Protein AF-A0A0D0CHF2-F1 (afdb_monomer)

Radius of gyration: 35.8 Å; Cα contacts (8 Å, |Δi|>4): 39; chains: 1; bounding box: 92×116×44 Å

Secondary structure (DSSP, 8-state):
------------------TTHHHHHHHHHHHHHHHHHTS--PPPPHHHHHHHHHHHHSPPPPTTS-PPPTTTT-GGG----HHHHHHIIIIIHHHHHHHHHHSTT-------------------

Solvent-accessible surface area (backbone atoms only — not comparable to full-atom values): 8321 Å² total; per-residue (Å²): 137,88,80,85,81,85,76,85,79,78,78,75,75,70,74,82,68,64,88,56,55,68,58,55,52,51,52,50,51,50,52,50,49,51,50,60,71,58,52,68,75,76,70,86,46,72,69,57,50,51,51,48,42,57,48,51,56,68,57,84,56,58,98,89,46,84,60,61,65,71,50,70,90,42,80,88,61,60,85,73,53,70,68,56,52,51,50,31,62,71,54,52,46,56,54,49,50,46,50,62,68,68,51,66,84,73,84,70,77,83,79,82,80,81,79,72,88,76,94,79,86,87,86,133

Structure (mmCIF, N/CA/C/O backbone):
data_AF-A0A0D0CHF2-F1
#
_entry.id   AF-A0A0D0CHF2-F1
#
loop_
_atom_site.group_PDB
_atom_site.id
_atom_site.type_symbol
_atom_site.label_atom_id
_atom_site.label_alt_id
_atom_site.label_comp_id
_atom_site.label_asym_id
_atom_site.label_entity_id
_atom_site.label_seq_id
_atom_site.pdbx_PDB_ins_code
_atom_site.Cartn_x
_atom_site.Cartn_y
_atom_site.Cartn_z
_atom_site.occupancy
_atom_site.B_iso_or_equiv
_atom_site.auth_seq_id
_atom_site.auth_comp_id
_atom_site.auth_asym_id
_atom_site.auth_atom_id
_atom_site.pdbx_PDB_model_num
ATOM 1 N N . MET A 1 1 ? -76.211 64.832 13.346 1.00 48.25 1 MET A N 1
ATOM 2 C CA . MET A 1 1 ? -76.306 63.437 12.868 1.00 48.25 1 MET A CA 1
ATOM 3 C C . MET A 1 1 ? -75.032 63.120 12.096 1.00 48.25 1 MET A C 1
ATOM 5 O O . MET A 1 1 ? -74.649 63.979 11.308 1.00 48.25 1 MET A O 1
ATOM 9 N N . PRO A 1 2 ? -74.345 61.995 12.365 1.00 55.38 2 PRO A N 1
ATOM 10 C CA . PRO A 1 2 ? -73.121 61.606 11.672 1.00 55.38 2 PRO A CA 1
ATOM 11 C C . PRO A 1 2 ? -73.439 60.751 10.437 1.00 55.38 2 PRO A C 1
ATOM 13 O O .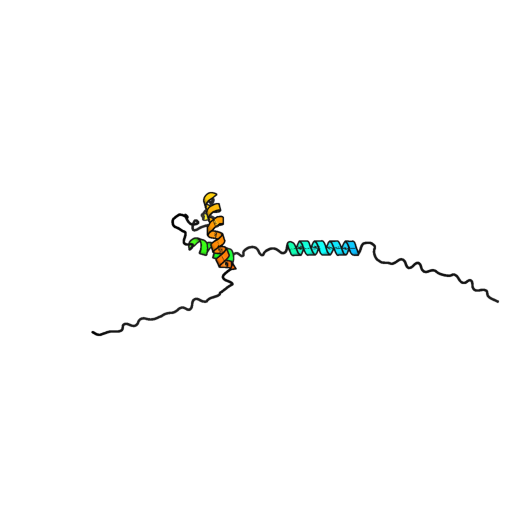 PRO A 1 2 ? -74.444 60.045 10.418 1.00 55.38 2 PRO A O 1
ATOM 16 N N . VAL A 1 3 ? -72.555 60.780 9.443 1.00 59.84 3 VAL A N 1
ATOM 17 C CA . VAL A 1 3 ? -72.431 59.706 8.448 1.00 59.84 3 VAL A CA 1
ATOM 18 C C . VAL A 1 3 ? -70.983 59.223 8.540 1.00 59.84 3 VAL A C 1
ATOM 20 O O . VAL A 1 3 ? -70.087 60.000 8.205 1.00 59.84 3 VAL A O 1
ATOM 23 N N . PRO A 1 4 ? -70.718 58.025 9.087 1.00 62.44 4 PRO A N 1
ATOM 24 C CA . PRO A 1 4 ? -69.388 57.443 9.062 1.00 62.44 4 PRO A CA 1
ATOM 25 C C . PRO A 1 4 ? -69.140 56.864 7.666 1.00 62.44 4 PRO A C 1
ATOM 27 O O . PRO A 1 4 ? -69.957 56.121 7.131 1.00 62.44 4 PRO A O 1
ATOM 30 N N . MET A 1 5 ? -68.037 57.287 7.060 1.00 64.94 5 MET A N 1
ATOM 31 C CA . MET A 1 5 ? -67.551 56.793 5.779 1.00 64.94 5 MET A CA 1
ATOM 32 C C . MET A 1 5 ? -66.844 55.466 6.053 1.00 64.94 5 MET A C 1
ATOM 34 O O . MET A 1 5 ? -65.809 55.459 6.716 1.00 64.94 5 MET A O 1
ATOM 38 N N . GLU A 1 6 ? -67.443 54.360 5.623 1.00 66.38 6 GLU A N 1
ATOM 39 C CA . GLU A 1 6 ? -66.800 53.047 5.650 1.00 66.38 6 GLU A CA 1
ATOM 40 C C . GLU A 1 6 ? -65.699 53.062 4.585 1.00 66.38 6 GLU A C 1
ATOM 42 O O . GLU A 1 6 ? -65.969 53.178 3.390 1.00 66.38 6 GLU A O 1
ATOM 47 N N . VAL A 1 7 ? -64.448 53.079 5.044 1.00 67.12 7 VAL A N 1
ATOM 48 C CA . VAL A 1 7 ? -63.282 52.800 4.210 1.00 67.12 7 VAL A CA 1
ATOM 49 C C . VAL A 1 7 ? -63.014 51.308 4.341 1.00 67.12 7 VAL A C 1
ATOM 51 O O . VAL A 1 7 ? -62.644 50.829 5.409 1.00 67.12 7 VAL A O 1
ATOM 54 N N . ASP A 1 8 ? -63.295 50.566 3.275 1.00 56.06 8 ASP A N 1
ATOM 55 C CA . ASP A 1 8 ? -62.925 49.160 3.172 1.00 56.06 8 ASP A CA 1
ATOM 56 C C . ASP A 1 8 ? -61.407 49.081 2.959 1.00 56.06 8 ASP A C 1
ATOM 58 O O . ASP A 1 8 ? -60.902 49.238 1.845 1.00 56.06 8 ASP A O 1
ATOM 62 N N . ASP A 1 9 ? -60.670 48.887 4.052 1.00 61.12 9 ASP A N 1
ATOM 63 C CA . ASP A 1 9 ? -59.249 48.554 4.027 1.00 61.12 9 ASP A CA 1
ATOM 64 C C . ASP A 1 9 ? -59.102 47.077 3.608 1.00 61.12 9 ASP A C 1
ATOM 66 O O . ASP A 1 9 ? -59.028 46.176 4.446 1.00 61.12 9 ASP A O 1
ATOM 70 N N . GLU A 1 10 ? -59.090 46.803 2.298 1.00 62.16 10 GLU A N 1
ATOM 71 C CA . GLU A 1 10 ? -58.557 45.533 1.792 1.00 62.16 10 GLU A CA 1
ATOM 72 C C . GLU A 1 10 ? -57.055 45.482 2.110 1.00 62.16 10 GLU A C 1
ATOM 74 O O . GLU A 1 10 ? -56.216 46.048 1.404 1.00 62.16 10 GLU A O 1
ATOM 79 N N . ASP A 1 11 ? -56.727 44.809 3.213 1.00 55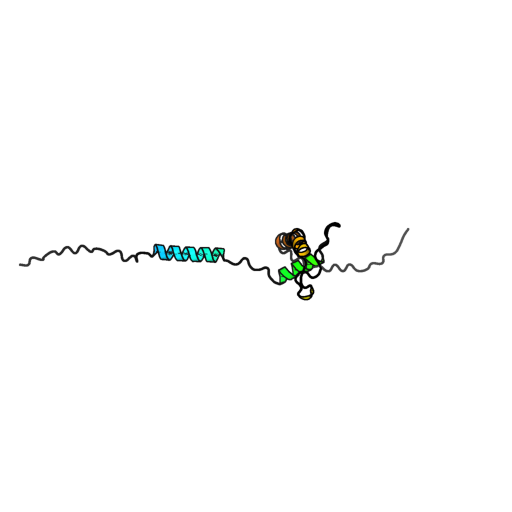.94 11 ASP A N 1
ATOM 80 C CA . ASP A 1 11 ? -55.373 44.408 3.578 1.00 55.94 11 ASP A CA 1
ATOM 81 C C . ASP A 1 11 ? -54.831 43.472 2.491 1.00 55.94 11 ASP A C 1
ATOM 83 O O . ASP A 1 11 ? -55.085 42.265 2.475 1.00 55.94 11 ASP A O 1
ATOM 87 N N . VAL A 1 12 ? -54.100 44.043 1.531 1.00 57.81 12 VAL A N 1
ATOM 88 C CA . VAL A 1 12 ? -53.200 43.268 0.682 1.00 57.81 12 VAL A CA 1
ATOM 89 C C . VAL A 1 12 ? -52.091 42.779 1.600 1.00 57.81 12 VAL A C 1
ATOM 91 O O . VAL A 1 12 ? -51.057 43.432 1.743 1.00 57.81 12 VAL A O 1
ATOM 94 N N . THR A 1 13 ? -52.317 41.621 2.224 1.00 56.19 13 THR A N 1
ATOM 95 C CA . THR A 1 13 ? -51.284 40.888 2.944 1.00 56.19 13 THR A CA 1
ATOM 96 C C . THR A 1 13 ? -50.167 40.609 1.948 1.00 56.19 13 THR A C 1
ATOM 98 O O . THR A 1 13 ? -50.262 39.690 1.128 1.00 56.19 13 THR A O 1
ATOM 101 N N . MET A 1 14 ? -49.124 41.436 1.958 1.00 59.72 14 MET A N 1
ATOM 102 C CA . MET A 1 14 ? -47.876 41.071 1.316 1.00 59.72 14 MET A CA 1
ATOM 103 C C . MET A 1 14 ? -47.364 39.882 2.116 1.00 59.72 14 MET A C 1
ATOM 105 O O . MET A 1 14 ? -47.019 40.021 3.286 1.00 59.72 14 MET A O 1
ATOM 109 N N . ASP A 1 15 ? -47.449 38.701 1.508 1.00 61.97 15 ASP A N 1
ATOM 110 C CA . ASP A 1 15 ? -46.843 37.480 2.015 1.00 61.97 15 ASP A CA 1
ATOM 111 C C . ASP A 1 15 ? -45.357 37.782 2.238 1.00 61.97 15 ASP A C 1
ATOM 113 O O . ASP A 1 15 ? -44.569 37.845 1.296 1.00 61.97 15 ASP A O 1
ATOM 117 N N . ASP A 1 16 ? -45.004 38.052 3.496 1.00 61.53 16 ASP A N 1
ATOM 118 C CA . ASP A 1 16 ? -43.676 38.462 3.974 1.00 61.53 16 ASP A CA 1
ATOM 119 C C . ASP A 1 16 ? -42.651 37.309 3.859 1.00 61.53 16 ASP A C 1
ATOM 121 O O . ASP A 1 16 ? -41.548 37.342 4.414 1.00 61.53 16 ASP A O 1
ATOM 125 N N . GLY A 1 17 ? -43.020 36.250 3.133 1.00 63.38 17 GLY A N 1
ATOM 126 C CA . GLY A 1 17 ? -42.146 35.182 2.704 1.00 63.38 17 GLY A CA 1
ATOM 127 C C . GLY A 1 17 ? -41.012 35.749 1.863 1.00 63.38 17 GLY A C 1
ATOM 128 O O . GLY A 1 17 ? -41.192 36.145 0.712 1.00 63.38 17 GLY A O 1
ATOM 129 N N . ILE A 1 18 ? -39.810 35.765 2.441 1.00 63.91 18 ILE A N 1
ATOM 130 C CA . ILE A 1 18 ? -38.580 36.116 1.732 1.00 63.91 18 ILE A CA 1
ATOM 131 C C . ILE A 1 18 ? -38.490 35.268 0.455 1.00 63.91 18 ILE A C 1
ATOM 133 O O . ILE A 1 18 ? -38.273 34.053 0.495 1.00 63.91 18 ILE A O 1
ATOM 137 N N . ILE A 1 19 ? -38.654 35.927 -0.695 1.00 65.00 19 ILE A N 1
ATOM 138 C CA . ILE A 1 19 ? -38.522 35.315 -2.017 1.00 65.00 19 ILE A CA 1
ATOM 139 C C . ILE A 1 19 ? -37.131 34.679 -2.109 1.00 65.00 19 ILE A C 1
ATOM 141 O O . ILE A 1 19 ? -36.112 35.367 -2.047 1.00 65.00 19 ILE A O 1
ATOM 145 N N . GLY A 1 20 ? -37.092 33.355 -2.263 1.00 59.56 20 GLY A N 1
ATOM 146 C CA . GLY A 1 20 ? -35.851 32.596 -2.429 1.00 59.56 20 GLY A CA 1
ATOM 147 C C . GLY A 1 20 ? -35.364 31.833 -1.196 1.00 59.56 20 GLY A C 1
ATOM 148 O O . GLY A 1 20 ? -34.268 31.277 -1.253 1.00 59.56 20 GLY A O 1
ATOM 149 N N . GLN A 1 21 ? -36.151 31.736 -0.119 1.00 69.38 21 GLN A N 1
ATOM 150 C CA . GLN A 1 21 ? -35.825 30.857 1.016 1.00 69.38 21 GLN A CA 1
ATOM 151 C C . GLN A 1 21 ? -35.582 29.400 0.567 1.00 69.38 21 GLN A C 1
ATOM 153 O O . GLN A 1 21 ? -34.609 28.780 0.991 1.00 69.38 21 GLN A O 1
ATOM 158 N N . ASP A 1 22 ? -36.401 28.911 -0.370 1.00 69.94 22 ASP A N 1
ATOM 159 C CA . ASP A 1 22 ? -36.291 27.581 -0.989 1.00 69.94 22 ASP A CA 1
ATOM 160 C C . ASP A 1 22 ? -34.944 27.381 -1.713 1.00 69.94 22 ASP A C 1
ATOM 162 O O . ASP A 1 22 ? -34.279 26.358 -1.562 1.00 69.94 22 ASP A O 1
ATOM 166 N N . ILE A 1 23 ? -34.455 28.424 -2.395 1.00 75.12 23 ILE A N 1
ATOM 167 C CA . ILE A 1 23 ? -33.167 28.412 -3.109 1.00 75.12 23 ILE A CA 1
ATOM 168 C C . ILE A 1 23 ? -32.003 28.358 -2.113 1.00 75.12 23 ILE A C 1
ATOM 170 O O . ILE A 1 23 ? -31.015 27.648 -2.318 1.00 75.12 23 ILE A O 1
ATOM 174 N N . VAL A 1 24 ? -32.101 29.121 -1.019 1.00 76.94 24 VAL A N 1
ATOM 175 C CA . VAL A 1 24 ? -31.086 29.117 0.041 1.00 76.94 24 VAL A CA 1
ATOM 176 C C . VAL A 1 24 ? -31.028 27.742 0.708 1.00 76.94 24 VAL A C 1
ATOM 178 O O . VAL A 1 24 ? -29.935 27.220 0.937 1.00 76.94 24 VAL A O 1
ATOM 181 N N . GLU A 1 25 ? -32.180 27.133 0.979 1.00 78.25 25 GLU A N 1
ATOM 182 C CA . GLU A 1 25 ? -32.282 25.816 1.603 1.00 78.25 25 GLU A CA 1
ATOM 183 C C . GLU A 1 25 ? -31.750 24.696 0.690 1.00 78.25 25 GLU A C 1
ATOM 185 O O . GLU A 1 25 ? -30.948 23.863 1.133 1.00 78.25 25 GLU A O 1
ATOM 190 N N . GLU A 1 26 ? -32.070 24.733 -0.607 1.00 77.12 26 GLU A N 1
ATOM 191 C CA . GLU A 1 26 ? -31.520 23.820 -1.617 1.00 77.12 26 GLU A CA 1
ATOM 192 C C . GLU A 1 26 ? -29.985 23.916 -1.688 1.00 77.12 26 GLU A C 1
ATOM 194 O O . GLU A 1 26 ? -29.282 22.896 -1.678 1.00 77.12 26 GLU A O 1
ATOM 199 N N . TYR A 1 27 ? -29.432 25.134 -1.669 1.00 75.94 27 TYR A N 1
ATOM 200 C CA . TYR A 1 27 ? -27.984 25.344 -1.744 1.00 75.94 27 TYR A CA 1
ATOM 201 C C . TYR A 1 27 ? -27.251 24.814 -0.507 1.00 75.94 27 TYR A C 1
ATOM 203 O O . TYR A 1 27 ? -26.157 24.242 -0.614 1.00 75.94 27 TYR A O 1
ATOM 211 N N . GLN A 1 28 ? -27.844 24.976 0.679 1.00 77.62 28 GLN A N 1
ATOM 212 C CA . GLN A 1 28 ? -27.281 24.430 1.913 1.00 77.62 28 GLN A CA 1
ATOM 213 C C . GLN A 1 28 ? -27.342 22.904 1.922 1.00 77.62 28 GLN A C 1
ATOM 215 O O . GLN A 1 28 ? -26.354 22.251 2.269 1.00 77.62 28 GLN A O 1
ATOM 220 N N . ASN A 1 29 ? -28.444 22.314 1.459 1.00 77.31 29 ASN A N 1
ATOM 221 C CA . ASN A 1 29 ? -28.560 20.866 1.324 1.00 77.31 29 ASN A CA 1
ATOM 222 C C . ASN A 1 29 ? -27.557 20.288 0.317 1.00 77.31 29 ASN A C 1
ATOM 224 O O . ASN A 1 29 ? -26.933 19.261 0.607 1.00 77.31 29 ASN A O 1
ATOM 228 N N . LEU A 1 30 ? -27.313 20.964 -0.809 1.00 71.19 30 LEU A N 1
ATOM 229 C CA . LEU A 1 30 ? -26.302 20.555 -1.784 1.00 71.19 30 LEU A CA 1
ATOM 230 C C . LEU A 1 30 ? -24.887 20.622 -1.195 1.00 71.19 30 LEU A C 1
ATOM 232 O O . LEU A 1 30 ? -24.135 19.650 -1.294 1.00 71.19 30 LEU A O 1
ATOM 236 N N . LYS A 1 31 ? -24.534 21.720 -0.510 1.00 73.50 31 LYS A N 1
ATOM 237 C CA . LYS A 1 31 ? -23.254 21.837 0.212 1.00 73.50 31 LYS A CA 1
ATOM 238 C C . LYS A 1 31 ? -23.088 20.732 1.249 1.00 73.50 31 LYS A C 1
ATOM 240 O O . LYS A 1 31 ? -22.031 20.107 1.313 1.00 73.50 31 LYS A O 1
ATOM 245 N N . ASN A 1 32 ? -24.133 20.444 2.020 1.00 70.69 32 ASN A N 1
ATOM 246 C CA . ASN A 1 32 ? -24.125 19.396 3.034 1.00 70.69 32 ASN A CA 1
ATOM 247 C C . ASN A 1 32 ? -23.980 17.999 2.416 1.00 70.69 32 ASN A C 1
ATOM 249 O O . ASN A 1 32 ? -23.255 17.171 2.960 1.00 70.69 32 ASN A O 1
ATOM 253 N N . ASN A 1 33 ? -24.607 17.724 1.268 1.00 62.06 33 ASN A N 1
ATOM 254 C CA . ASN A 1 33 ? -24.467 16.448 0.562 1.00 62.06 33 ASN A CA 1
ATOM 255 C C . ASN A 1 33 ? -23.075 16.283 -0.061 1.00 62.06 33 ASN A C 1
ATOM 257 O O . ASN A 1 33 ? -22.477 15.215 0.048 1.00 62.06 33 ASN A O 1
ATOM 261 N N . VAL A 1 34 ? -22.523 17.352 -0.644 1.00 63.25 34 VAL A N 1
ATOM 262 C CA . VAL A 1 34 ? -21.147 17.381 -1.156 1.00 63.25 34 VAL A CA 1
ATOM 263 C C . VAL A 1 34 ? -20.152 17.183 -0.016 1.00 63.25 34 VAL A C 1
ATOM 265 O O . VAL A 1 34 ? -19.229 16.392 -0.161 1.00 63.25 34 VAL A O 1
ATOM 268 N N . ASN A 1 35 ? -20.356 17.818 1.139 1.00 57.88 35 ASN A N 1
ATOM 269 C CA . ASN A 1 35 ? -19.511 17.623 2.318 1.00 57.88 35 ASN A CA 1
ATOM 270 C C . ASN A 1 35 ? -19.667 16.220 2.927 1.00 57.88 35 ASN A C 1
ATOM 272 O O . ASN A 1 35 ? -18.675 15.638 3.350 1.00 57.88 35 ASN A O 1
ATOM 276 N N . LYS A 1 36 ? -20.871 15.628 2.901 1.00 57.53 36 LYS A N 1
ATOM 277 C CA . LYS A 1 36 ? -21.104 14.220 3.276 1.00 57.53 36 LYS A CA 1
ATOM 278 C C . LYS A 1 36 ? -20.441 13.240 2.302 1.00 57.53 36 LYS A C 1
ATOM 280 O O . LYS A 1 36 ? -19.898 12.239 2.748 1.00 57.53 36 LYS A O 1
ATOM 285 N N . LYS A 1 37 ? -20.434 13.527 0.994 1.00 56.59 37 LYS A N 1
ATOM 286 C CA . LYS A 1 37 ? -19.697 12.748 -0.022 1.00 56.59 37 LYS A CA 1
ATOM 287 C C . LYS A 1 37 ? -18.183 12.943 0.066 1.00 56.59 37 LYS A C 1
ATOM 289 O O . LYS A 1 37 ? -17.439 12.025 -0.245 1.00 56.59 37 LYS A O 1
ATOM 294 N N . LYS A 1 38 ? -17.737 14.118 0.513 1.00 54.91 38 LYS A N 1
ATOM 295 C CA . LYS A 1 38 ? -16.344 14.421 0.867 1.00 54.91 38 LYS A CA 1
ATOM 296 C C . LYS A 1 38 ? -15.981 13.974 2.281 1.00 54.91 38 LYS A C 1
ATOM 298 O O . LYS A 1 38 ? -14.871 14.286 2.708 1.00 54.91 38 LYS A O 1
ATOM 303 N N . LYS A 1 39 ? -16.875 13.292 3.018 1.00 50.16 39 LYS A N 1
ATOM 304 C CA . LYS A 1 39 ? -16.514 12.684 4.300 1.00 50.16 39 LYS A CA 1
ATOM 305 C C . LYS A 1 39 ? -15.353 11.756 3.985 1.00 50.16 39 LYS A C 1
ATOM 307 O O . LYS A 1 39 ? -15.526 10.784 3.253 1.00 50.16 39 LYS A O 1
ATOM 312 N N . ALA A 1 40 ? -14.172 12.188 4.414 1.00 55.97 40 ALA A N 1
ATOM 313 C CA . ALA A 1 40 ? -12.918 11.575 4.052 1.00 55.97 40 ALA A CA 1
ATOM 314 C C . ALA A 1 40 ? -13.044 10.088 4.355 1.00 55.97 40 ALA A C 1
ATOM 316 O O . ALA A 1 40 ? -13.405 9.716 5.472 1.00 55.97 40 ALA A O 1
ATOM 317 N N . VAL A 1 41 ? -12.802 9.251 3.347 1.00 60.75 41 VAL A N 1
ATOM 318 C CA . VAL A 1 41 ? -12.355 7.892 3.631 1.00 60.75 41 VAL A CA 1
ATOM 319 C C . VAL A 1 41 ? -11.170 8.098 4.560 1.00 60.75 41 VAL A C 1
ATOM 321 O O . VAL A 1 41 ? -10.238 8.810 4.173 1.00 60.75 41 VAL A O 1
ATOM 324 N N . GLU A 1 42 ? -11.284 7.637 5.806 1.00 69.81 42 GLU A N 1
ATOM 325 C CA . GLU A 1 42 ? -10.213 7.820 6.776 1.00 69.81 42 GLU A CA 1
ATOM 326 C C . GLU A 1 42 ? -8.929 7.310 6.116 1.00 69.81 42 GLU A C 1
ATOM 328 O O . GLU A 1 42 ? -8.923 6.198 5.573 1.00 69.81 42 GLU A O 1
ATOM 333 N N . PRO A 1 43 ? -7.896 8.165 6.004 1.00 74.12 43 PRO A N 1
ATOM 334 C CA . PRO A 1 43 ? -6.650 7.741 5.402 1.00 74.12 43 PRO A CA 1
ATOM 335 C C . PRO A 1 43 ? -6.141 6.539 6.189 1.00 74.12 43 PRO A C 1
ATOM 337 O O . PRO A 1 43 ? -6.286 6.500 7.409 1.00 74.12 43 PRO A O 1
ATOM 340 N N . LEU A 1 44 ? -5.560 5.576 5.473 1.00 77.44 44 LEU A N 1
ATOM 341 C CA . LEU A 1 44 ? -4.932 4.415 6.087 1.00 77.44 44 LEU A CA 1
ATOM 342 C C . LEU A 1 44 ? -3.995 4.900 7.201 1.00 77.44 44 LEU A C 1
ATOM 344 O O . LEU A 1 44 ? -3.081 5.689 6.952 1.00 77.44 44 LEU A O 1
ATOM 348 N N . THR A 1 45 ? -4.274 4.475 8.425 1.00 86.31 45 THR A N 1
ATOM 349 C CA . THR A 1 45 ? -3.609 4.963 9.630 1.00 86.31 45 THR A CA 1
ATOM 350 C C . THR A 1 45 ? -2.183 4.409 9.677 1.00 86.31 45 THR A C 1
ATOM 352 O O . THR A 1 45 ? -1.937 3.284 9.239 1.00 86.31 45 THR A O 1
ATOM 355 N N . ASP A 1 46 ? -1.236 5.133 10.275 1.00 85.88 46 ASP A N 1
ATOM 356 C CA . ASP A 1 46 ? 0.144 4.660 10.487 1.00 85.88 46 ASP A CA 1
ATOM 357 C C . ASP A 1 46 ? 0.268 3.211 11.026 1.00 85.88 46 ASP A C 1
ATOM 359 O O . ASP A 1 46 ? 1.081 2.447 10.498 1.00 85.88 46 ASP A O 1
ATOM 363 N N . PRO A 1 47 ? -0.524 2.749 12.022 1.00 86.31 47 PRO A N 1
ATOM 364 C CA . PRO A 1 47 ? -0.495 1.350 12.452 1.00 86.31 47 PRO A CA 1
ATOM 365 C C . PRO A 1 47 ? -0.919 0.369 11.356 1.00 86.31 47 PRO A C 1
ATOM 367 O O . PRO A 1 47 ? -0.339 -0.708 11.248 1.00 86.31 47 PRO A O 1
ATOM 370 N N . GLU A 1 48 ? -1.898 0.722 10.524 1.00 87.62 48 GLU A N 1
ATOM 371 C CA . GLU A 1 48 ? -2.330 -0.121 9.409 1.00 87.62 48 GLU A CA 1
ATOM 372 C C . GLU A 1 48 ? -1.231 -0.211 8.347 1.00 87.62 48 GLU A C 1
ATOM 374 O O . GLU A 1 48 ? -0.967 -1.295 7.830 1.00 87.62 48 GLU A O 1
ATOM 379 N N . ILE A 1 49 ? -0.523 0.892 8.087 1.00 88.06 49 ILE A N 1
ATOM 380 C CA . ILE A 1 49 ? 0.651 0.916 7.205 1.00 88.06 49 ILE A CA 1
ATOM 381 C C . ILE A 1 49 ? 1.745 -0.019 7.739 1.00 88.06 49 ILE A C 1
ATOM 383 O O . ILE A 1 49 ? 2.253 -0.848 6.983 1.00 88.06 49 ILE A O 1
ATOM 387 N N . ASN A 1 50 ? 2.054 0.040 9.038 1.00 87.38 50 ASN A N 1
ATOM 388 C CA . ASN A 1 50 ? 3.035 -0.852 9.666 1.00 87.38 50 ASN A CA 1
ATOM 389 C C . ASN A 1 50 ? 2.625 -2.329 9.558 1.00 87.38 50 ASN A C 1
ATOM 391 O O . ASN A 1 50 ? 3.460 -3.195 9.284 1.00 87.38 50 ASN A O 1
ATOM 395 N N . ILE A 1 51 ? 1.332 -2.633 9.724 1.00 88.69 51 ILE A N 1
ATOM 396 C CA . ILE A 1 51 ? 0.807 -3.990 9.529 1.00 88.69 51 ILE A CA 1
ATOM 397 C C . ILE A 1 51 ? 1.007 -4.428 8.077 1.00 88.69 51 ILE A C 1
ATOM 399 O O . ILE A 1 51 ? 1.477 -5.543 7.838 1.00 88.69 51 ILE A O 1
ATOM 403 N N . ILE A 1 52 ? 0.684 -3.568 7.107 1.00 88.56 52 ILE A N 1
ATOM 404 C CA . ILE A 1 52 ? 0.874 -3.870 5.686 1.00 88.56 52 ILE A CA 1
ATOM 405 C C . ILE A 1 52 ? 2.348 -4.156 5.400 1.00 88.56 52 ILE A C 1
ATOM 407 O O . ILE A 1 52 ? 2.646 -5.190 4.806 1.00 88.56 52 ILE A O 1
ATOM 411 N N . GLN A 1 53 ? 3.264 -3.307 5.869 1.00 87.50 53 GLN A N 1
ATOM 412 C CA . GLN A 1 53 ? 4.706 -3.494 5.691 1.00 87.50 53 GLN A CA 1
ATOM 413 C C . GLN A 1 53 ? 5.195 -4.810 6.308 1.00 87.50 53 GLN A C 1
ATOM 415 O O . GLN A 1 53 ? 5.844 -5.602 5.626 1.00 87.50 53 GLN A O 1
ATOM 420 N N . GLY A 1 54 ? 4.807 -5.125 7.547 1.00 86.62 54 GLY A N 1
ATOM 421 C CA . GLY A 1 54 ? 5.173 -6.397 8.180 1.00 86.62 54 GLY A CA 1
ATOM 422 C C . GLY A 1 54 ? 4.620 -7.627 7.442 1.00 86.62 54 GLY A C 1
ATOM 423 O O . GLY A 1 54 ? 5.280 -8.667 7.339 1.00 86.62 54 GLY A O 1
ATOM 424 N N . LYS A 1 55 ? 3.416 -7.531 6.864 1.00 87.06 55 LYS A N 1
ATOM 425 C CA . LYS A 1 55 ? 2.850 -8.612 6.036 1.00 87.06 55 LYS A CA 1
ATOM 426 C C . LYS A 1 55 ? 3.561 -8.760 4.698 1.00 87.06 55 LYS A C 1
ATOM 428 O O . LYS A 1 55 ? 3.713 -9.880 4.224 1.00 87.06 55 LYS A O 1
ATOM 433 N N . LEU A 1 56 ? 4.033 -7.665 4.127 1.00 86.31 56 LEU A N 1
ATOM 434 C CA . LEU A 1 56 ? 4.776 -7.627 2.872 1.00 86.31 56 LEU A CA 1
ATOM 435 C C . LEU A 1 56 ? 6.152 -8.291 3.005 1.00 86.31 56 LEU A C 1
ATOM 437 O O . LEU A 1 56 ? 6.587 -8.980 2.093 1.00 86.31 56 LEU A O 1
ATOM 441 N N . GLN A 1 57 ? 6.788 -8.174 4.173 1.00 83.44 57 GLN A N 1
ATOM 442 C CA . GLN A 1 57 ? 8.045 -8.865 4.487 1.00 83.44 57 GLN A CA 1
ATOM 443 C C . GLN A 1 57 ? 7.882 -10.379 4.666 1.00 83.44 57 GLN A C 1
ATOM 445 O O . GLN A 1 57 ? 8.802 -11.144 4.388 1.00 83.44 57 GLN A O 1
ATOM 450 N N . SER A 1 58 ? 6.715 -10.817 5.141 1.00 83.56 58 SER A N 1
ATOM 451 C CA . SER A 1 58 ? 6.421 -12.224 5.443 1.00 83.56 58 SER A CA 1
ATOM 452 C C . SER A 1 58 ? 5.615 -12.933 4.349 1.00 83.56 58 SER A C 1
ATOM 454 O O . SER A 1 58 ? 5.257 -14.105 4.505 1.00 83.56 58 SER A O 1
ATOM 456 N N . ILE A 1 59 ? 5.307 -12.251 3.240 1.00 84.00 59 ILE A N 1
ATOM 457 C CA . ILE A 1 59 ? 4.477 -12.812 2.176 1.00 84.00 59 ILE A CA 1
ATOM 458 C C . ILE A 1 59 ? 5.232 -13.914 1.427 1.00 84.00 59 ILE A C 1
ATOM 460 O O . ILE A 1 59 ? 6.314 -13.719 0.874 1.00 84.00 59 ILE A O 1
ATOM 464 N N . THR A 1 60 ? 4.651 -15.113 1.408 1.00 82.12 60 THR A N 1
ATOM 465 C CA . THR A 1 60 ? 5.205 -16.231 0.641 1.00 82.12 60 THR A CA 1
ATOM 466 C C . THR A 1 60 ? 4.723 -16.129 -0.796 1.00 82.12 60 THR A C 1
ATOM 468 O O . THR A 1 60 ? 3.525 -16.205 -1.068 1.00 82.12 60 THR A O 1
ATOM 471 N N . CYS A 1 61 ? 5.668 -15.953 -1.712 1.00 79.88 61 CYS A N 1
ATOM 472 C CA . CYS A 1 61 ? 5.383 -15.781 -3.127 1.00 79.88 61 CYS A CA 1
ATOM 473 C C . CYS A 1 61 ? 5.493 -17.114 -3.884 1.00 79.88 61 CYS A C 1
ATOM 475 O O . CYS A 1 61 ? 6.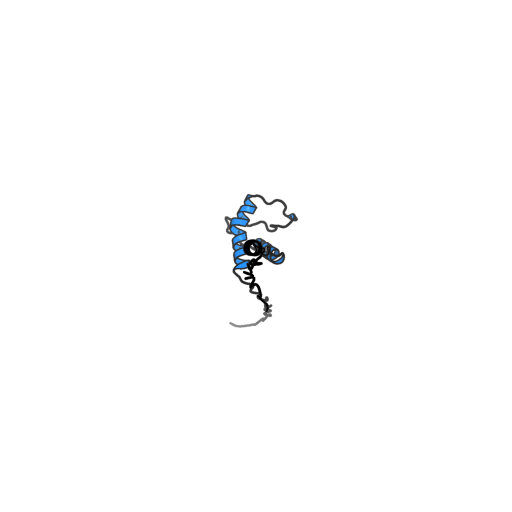349 -17.939 -3.553 1.00 79.88 61 CYS A O 1
ATOM 477 N N . PRO A 1 62 ? 4.668 -17.333 -4.924 1.00 81.44 62 PRO A N 1
ATOM 478 C CA . PRO A 1 62 ? 4.867 -18.431 -5.864 1.00 81.44 62 PRO A CA 1
ATOM 479 C C . PRO A 1 62 ? 6.264 -18.386 -6.497 1.00 81.44 62 PRO A C 1
ATOM 481 O O . PRO A 1 62 ? 6.826 -17.314 -6.687 1.00 81.44 62 PRO A O 1
ATOM 484 N N . THR A 1 63 ? 6.799 -19.532 -6.922 1.00 79.69 63 THR A N 1
ATOM 485 C CA . THR A 1 63 ? 8.160 -19.647 -7.493 1.00 79.69 63 THR A CA 1
ATOM 486 C C . THR A 1 63 ? 8.417 -18.776 -8.729 1.00 79.69 63 THR A C 1
ATOM 488 O O . THR A 1 63 ? 9.563 -18.444 -9.021 1.00 79.69 63 THR A O 1
ATOM 491 N N . TRP A 1 64 ? 7.365 -18.396 -9.456 1.00 82.06 64 TRP A N 1
ATOM 492 C CA . TRP A 1 64 ? 7.420 -17.527 -10.636 1.00 82.06 64 TRP A CA 1
ATOM 493 C C . TRP A 1 64 ? 7.258 -16.034 -10.313 1.00 82.06 64 TRP A C 1
ATOM 495 O O . TRP A 1 64 ? 7.487 -15.193 -11.182 1.00 82.06 64 TRP A O 1
ATOM 505 N N . HIS A 1 65 ? 6.872 -15.690 -9.083 1.00 81.38 65 HIS A N 1
ATOM 506 C CA . HIS A 1 65 ? 6.694 -14.316 -8.626 1.00 81.38 65 HIS A CA 1
ATOM 507 C C . HIS A 1 65 ? 7.867 -13.946 -7.731 1.00 81.38 65 HIS A C 1
ATOM 509 O O . HIS A 1 65 ? 8.037 -14.477 -6.633 1.00 81.38 65 HIS A O 1
ATOM 515 N N . ARG A 1 66 ? 8.704 -13.021 -8.200 1.00 73.38 66 ARG A N 1
ATOM 516 C CA . ARG A 1 66 ? 9.704 -12.424 -7.324 1.00 73.38 66 ARG A CA 1
ATOM 517 C C . ARG A 1 66 ? 8.952 -11.494 -6.385 1.00 73.38 66 ARG A C 1
ATOM 519 O O . ARG A 1 66 ? 8.430 -10.477 -6.835 1.00 73.38 66 ARG A O 1
ATOM 526 N N . GLY A 1 67 ? 8.898 -11.893 -5.120 1.00 69.44 67 GLY A N 1
ATOM 527 C CA . GLY A 1 67 ? 8.186 -11.157 -4.094 1.00 69.44 67 GLY A CA 1
ATOM 528 C C . GLY A 1 67 ? 8.624 -9.700 -3.974 1.00 69.44 67 GLY A C 1
ATOM 529 O O . GLY A 1 67 ? 9.683 -9.305 -4.488 1.00 69.44 67 GLY A O 1
ATOM 530 N N . PRO A 1 68 ? 7.796 -8.898 -3.300 1.00 71.88 68 PRO A N 1
ATOM 531 C CA . PRO A 1 68 ? 8.087 -7.502 -3.075 1.00 71.88 68 PRO A CA 1
ATOM 532 C C . PRO A 1 68 ? 9.403 -7.368 -2.303 1.00 71.88 68 PRO A C 1
ATOM 534 O O . PRO A 1 68 ? 9.736 -8.233 -1.488 1.00 71.88 68 PRO A O 1
ATOM 537 N N . PRO A 1 69 ? 10.187 -6.307 -2.539 1.00 71.81 69 PRO A N 1
ATOM 538 C CA . PRO A 1 69 ? 11.351 -6.074 -1.709 1.00 71.81 69 PRO A CA 1
ATOM 539 C C . PRO A 1 69 ? 10.932 -5.818 -0.258 1.00 71.81 69 PRO A C 1
ATOM 541 O O . PRO A 1 69 ? 9.908 -5.200 0.017 1.00 71.81 69 PRO A O 1
ATOM 544 N N . THR A 1 70 ? 11.757 -6.278 0.673 1.00 70.31 70 THR A N 1
ATOM 545 C CA . THR A 1 70 ? 11.467 -6.292 2.113 1.00 70.31 70 THR A CA 1
ATOM 546 C C . THR A 1 70 ? 11.185 -4.896 2.694 1.00 70.31 70 THR A C 1
ATOM 548 O O . THR A 1 70 ? 10.468 -4.766 3.679 1.00 70.31 70 THR A O 1
ATOM 551 N N . ASN A 1 71 ? 11.675 -3.838 2.043 1.00 72.62 71 ASN A N 1
ATOM 552 C CA . ASN A 1 71 ? 11.657 -2.466 2.558 1.00 72.62 71 ASN A CA 1
ATOM 553 C C . ASN A 1 71 ? 10.738 -1.545 1.729 1.00 72.62 71 ASN A C 1
ATOM 555 O O . ASN A 1 71 ? 11.039 -0.375 1.483 1.00 72.62 71 ASN A O 1
ATOM 559 N N . LEU A 1 72 ? 9.626 -2.076 1.213 1.00 75.19 72 LEU A N 1
ATOM 560 C CA . LEU A 1 72 ? 8.650 -1.279 0.466 1.00 75.19 72 LEU A CA 1
ATOM 561 C C . LEU A 1 72 ? 8.091 -0.128 1.322 1.00 75.19 72 LEU A C 1
ATOM 563 O O . LEU A 1 72 ? 7.458 -0.335 2.356 1.00 75.19 72 LEU A O 1
ATOM 567 N N . GLY A 1 73 ? 8.300 1.102 0.849 1.00 71.88 73 GLY A N 1
ATOM 568 C CA . GLY A 1 73 ? 7.846 2.322 1.521 1.00 71.88 73 GLY A CA 1
ATOM 569 C C . GLY A 1 73 ? 8.831 2.896 2.543 1.00 71.88 73 GLY A C 1
ATOM 570 O O . GLY A 1 73 ? 8.584 3.988 3.045 1.00 71.88 73 GLY A O 1
ATOM 571 N N . GLU A 1 74 ? 9.955 2.228 2.820 1.00 73.31 74 GLU A N 1
ATOM 572 C CA . GLU A 1 74 ? 11.021 2.810 3.638 1.00 73.31 74 GLU A CA 1
ATOM 573 C C . GLU A 1 74 ? 11.844 3.818 2.830 1.00 73.31 74 GLU A C 1
ATOM 575 O O . GLU A 1 74 ? 12.189 3.586 1.667 1.00 73.31 74 GLU A O 1
ATOM 580 N N . ALA A 1 75 ? 12.219 4.927 3.474 1.00 71.06 75 ALA A N 1
ATOM 581 C CA . ALA A 1 75 ? 13.053 5.958 2.860 1.00 71.06 75 ALA A CA 1
ATOM 582 C C . ALA A 1 75 ? 14.422 5.413 2.403 1.00 71.06 75 ALA A C 1
ATOM 584 O O . ALA A 1 75 ? 14.965 5.884 1.403 1.00 71.06 75 ALA A O 1
ATOM 585 N N . GLU A 1 76 ? 14.950 4.393 3.091 1.00 67.25 76 GLU A N 1
ATOM 586 C CA . GLU A 1 76 ? 16.235 3.754 2.777 1.00 67.25 76 GLU A CA 1
ATOM 587 C C . GLU A 1 76 ? 16.220 2.965 1.462 1.00 67.25 76 GLU A C 1
ATOM 589 O O . GLU A 1 76 ? 17.251 2.845 0.800 1.00 67.25 76 GLU A O 1
ATOM 594 N N . HIS A 1 77 ? 15.063 2.442 1.041 1.00 64.31 77 HIS A N 1
ATOM 595 C CA . HIS A 1 77 ? 14.998 1.591 -0.146 1.00 64.31 77 HIS A CA 1
ATOM 596 C C . HIS A 1 77 ? 15.039 2.385 -1.462 1.00 64.31 77 HIS A C 1
ATOM 598 O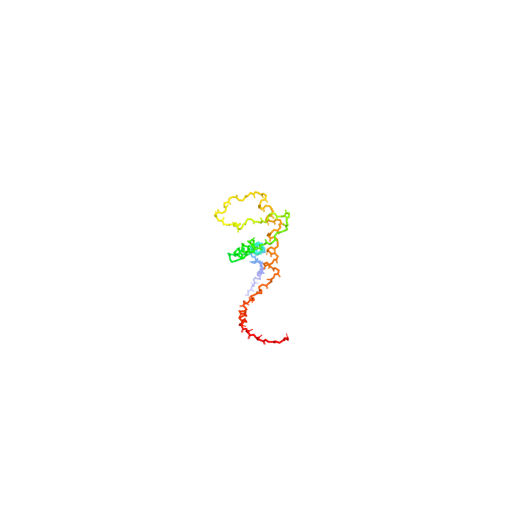 O . HIS A 1 77 ? 15.359 1.847 -2.527 1.00 64.31 77 HIS A O 1
ATOM 604 N N . GLY A 1 78 ? 14.765 3.689 -1.393 1.00 70.31 78 GLY A N 1
ATOM 605 C CA . GLY A 1 78 ? 14.836 4.587 -2.535 1.00 70.31 78 GLY A CA 1
ATOM 606 C C . GLY A 1 78 ? 13.829 4.246 -3.640 1.00 70.31 78 GLY A C 1
ATOM 607 O O . GLY A 1 78 ? 12.691 3.843 -3.401 1.00 70.31 78 GLY A O 1
ATOM 608 N N . LYS A 1 79 ? 14.225 4.478 -4.897 1.00 73.44 79 LYS A N 1
ATOM 609 C CA . LYS A 1 79 ? 13.333 4.369 -6.057 1.00 73.44 79 LYS A CA 1
ATOM 610 C C . LYS A 1 79 ? 13.161 2.915 -6.496 1.00 73.44 79 LYS A C 1
ATOM 612 O O . LYS A 1 79 ? 14.021 2.337 -7.155 1.00 73.44 79 LYS A O 1
ATOM 617 N N . LEU A 1 80 ? 11.989 2.368 -6.217 1.00 76.88 80 LEU A N 1
ATOM 618 C CA . LEU A 1 80 ? 11.516 1.100 -6.766 1.00 76.88 80 LEU A CA 1
ATOM 619 C C . LEU A 1 80 ? 11.355 1.164 -8.291 1.00 76.88 80 LEU A C 1
ATOM 621 O O . LEU A 1 80 ? 10.883 2.164 -8.846 1.00 76.88 80 LEU A O 1
ATOM 625 N N . LYS A 1 81 ? 11.713 0.076 -8.982 1.00 84.06 81 LYS A N 1
ATOM 626 C CA . LYS A 1 81 ? 11.459 -0.044 -10.425 1.00 84.06 81 LYS A CA 1
ATOM 627 C C . LYS A 1 81 ? 9.954 -0.126 -10.684 1.00 84.06 81 LYS A C 1
ATOM 629 O O . LYS A 1 81 ? 9.222 -0.721 -9.898 1.00 84.06 81 LYS A O 1
ATOM 634 N N . ALA A 1 82 ? 9.499 0.413 -11.816 1.00 85.81 82 AL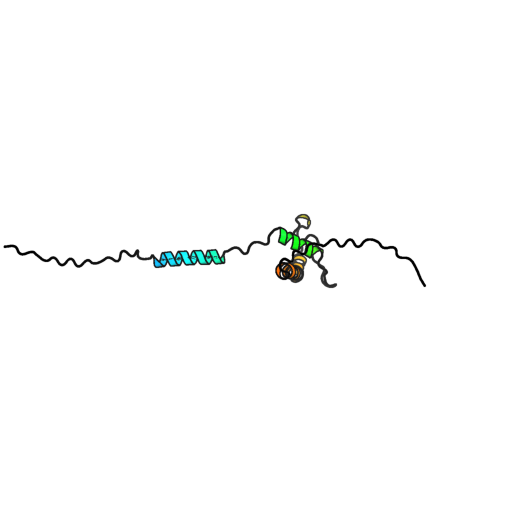A A N 1
ATOM 635 C CA . ALA A 1 82 ? 8.084 0.388 -12.203 1.00 85.81 82 ALA A CA 1
ATOM 636 C C . ALA A 1 82 ? 7.504 -1.038 -12.207 1.00 85.81 82 ALA A C 1
ATOM 638 O O . ALA A 1 82 ? 6.417 -1.262 -11.691 1.00 85.81 82 ALA A O 1
ATOM 639 N N . GLU A 1 83 ? 8.280 -2.012 -12.684 1.00 83.25 83 GLU A N 1
ATOM 640 C CA . GLU A 1 83 ? 7.894 -3.426 -12.653 1.00 83.25 83 GLU A CA 1
ATOM 641 C C . GLU A 1 83 ? 7.709 -3.963 -11.228 1.00 83.25 83 GLU A C 1
ATOM 643 O O . GLU A 1 83 ? 6.788 -4.732 -10.975 1.00 83.25 83 GLU A O 1
ATOM 648 N N . GLN A 1 84 ? 8.532 -3.527 -10.267 1.00 82.56 84 GLN A N 1
ATOM 649 C CA . GLN A 1 84 ? 8.389 -3.934 -8.864 1.00 82.56 84 GLN A CA 1
ATOM 650 C C . GLN A 1 84 ? 7.128 -3.328 -8.240 1.00 82.56 84 GLN A C 1
ATOM 652 O O . GLN A 1 84 ? 6.390 -4.033 -7.554 1.00 82.56 84 GLN A O 1
ATOM 657 N N . TRP A 1 85 ? 6.843 -2.054 -8.525 1.00 84.69 85 TRP A N 1
ATOM 658 C CA . TRP A 1 85 ? 5.594 -1.407 -8.114 1.00 84.69 85 TRP A CA 1
ATOM 659 C C . TRP A 1 85 ? 4.370 -2.111 -8.690 1.00 84.69 85 TRP A C 1
ATOM 661 O O . TRP A 1 85 ? 3.439 -2.437 -7.959 1.00 84.69 85 TRP A O 1
ATOM 671 N N . HIS A 1 86 ? 4.383 -2.368 -9.997 1.00 87.25 86 HIS A N 1
ATOM 672 C CA . HIS A 1 86 ? 3.270 -3.003 -10.687 1.00 87.25 86 HIS A CA 1
ATOM 673 C C . HIS A 1 86 ? 3.007 -4.412 -10.144 1.00 87.25 86 HIS A C 1
ATOM 675 O O . HIS A 1 86 ? 1.863 -4.751 -9.851 1.00 87.25 86 HIS A O 1
ATOM 681 N N . SER A 1 87 ? 4.066 -5.198 -9.929 1.00 85.69 87 SER A N 1
ATOM 682 C CA . SER A 1 87 ? 3.974 -6.530 -9.324 1.00 85.69 87 SER A CA 1
ATOM 683 C C . SER A 1 87 ? 3.353 -6.480 -7.920 1.00 85.69 87 SER A C 1
ATOM 685 O O . SER A 1 87 ? 2.409 -7.219 -7.631 1.00 85.69 87 SER A O 1
ATOM 687 N N . SER A 1 88 ? 3.808 -5.529 -7.096 1.00 85.62 88 SER A N 1
ATOM 688 C CA . SER A 1 88 ? 3.344 -5.351 -5.713 1.00 85.62 88 SER A CA 1
ATOM 689 C C . SER A 1 88 ? 1.870 -4.951 -5.635 1.00 85.62 88 SER A C 1
ATOM 691 O O . SER A 1 88 ? 1.118 -5.488 -4.826 1.00 85.62 88 SER A O 1
ATOM 693 N N . ILE A 1 89 ? 1.425 -4.042 -6.507 1.00 87.00 89 ILE A N 1
ATOM 694 C CA . ILE A 1 89 ? 0.021 -3.603 -6.569 1.00 87.00 89 ILE A CA 1
ATOM 695 C C . ILE A 1 89 ? -0.887 -4.710 -7.113 1.00 87.00 89 ILE A C 1
ATOM 697 O O . ILE A 1 89 ? -2.039 -4.821 -6.700 1.00 87.00 89 ILE A O 1
ATOM 701 N N . LYS A 1 90 ? -0.385 -5.534 -8.036 1.00 88.69 90 LYS A N 1
ATOM 702 C CA . LYS A 1 90 ? -1.187 -6.560 -8.703 1.00 88.69 90 LYS A CA 1
ATOM 703 C C . LYS A 1 90 ? -1.428 -7.798 -7.841 1.00 88.69 90 LYS A C 1
ATOM 705 O O . LYS A 1 90 ? -2.508 -8.375 -7.928 1.00 88.69 90 LYS A O 1
ATOM 710 N N . PHE A 1 91 ? -0.440 -8.217 -7.052 1.00 86.50 91 PHE A N 1
ATOM 711 C CA . PHE A 1 91 ? -0.497 -9.495 -6.335 1.00 86.50 91 PHE A CA 1
ATOM 712 C C . PHE A 1 91 ? -0.388 -9.339 -4.821 1.00 86.50 91 PHE A C 1
ATOM 714 O O . PHE A 1 91 ? -1.209 -9.893 -4.095 1.00 86.50 91 PHE A O 1
ATOM 721 N N . ASP A 1 92 ? 0.580 -8.561 -4.343 1.00 87.38 92 ASP A N 1
ATOM 722 C CA . ASP A 1 92 ? 0.935 -8.560 -2.923 1.00 87.38 92 ASP A CA 1
ATOM 723 C C . ASP A 1 92 ? -0.034 -7.705 -2.092 1.00 87.38 92 ASP A C 1
ATOM 725 O O . ASP A 1 92 ? -0.597 -8.173 -1.099 1.00 87.38 92 ASP A O 1
ATOM 729 N N . LEU A 1 93 ? -0.310 -6.473 -2.533 1.00 88.69 93 LEU A N 1
ATOM 730 C CA . LEU A 1 93 ? -1.224 -5.561 -1.841 1.00 88.69 93 LEU A CA 1
ATOM 731 C C . LEU A 1 93 ? -2.657 -6.101 -1.732 1.00 88.69 93 LEU A C 1
ATOM 733 O O . LEU A 1 93 ? -3.197 -6.049 -0.629 1.00 88.69 93 LEU A O 1
ATOM 737 N N . PRO A 1 94 ? -3.287 -6.662 -2.783 1.00 90.00 94 PRO A N 1
ATOM 738 C CA . PRO A 1 94 ? -4.638 -7.203 -2.665 1.00 90.00 94 PRO A CA 1
ATOM 739 C C . PRO A 1 94 ? -4.743 -8.316 -1.620 1.00 90.00 94 PRO A C 1
ATOM 741 O O . PRO A 1 94 ? -5.709 -8.352 -0.862 1.00 90.00 94 PRO A O 1
ATOM 744 N N . VAL A 1 95 ? -3.738 -9.194 -1.530 1.00 88.06 95 VAL A N 1
ATOM 745 C CA . VAL A 1 95 ? -3.704 -10.280 -0.539 1.00 88.06 95 VAL A CA 1
ATOM 746 C C . VAL A 1 95 ? -3.593 -9.721 0.877 1.00 88.06 95 VAL A C 1
ATOM 748 O O . VAL A 1 95 ? -4.297 -10.171 1.782 1.00 88.06 95 VAL A O 1
ATOM 751 N N . ILE A 1 96 ? -2.730 -8.726 1.078 1.00 88.75 96 ILE A N 1
ATOM 752 C CA . ILE A 1 96 ? -2.512 -8.109 2.388 1.00 88.75 96 ILE A CA 1
ATOM 753 C C . ILE A 1 96 ? -3.741 -7.307 2.828 1.00 88.75 96 ILE A C 1
ATOM 755 O O . ILE A 1 96 ? -4.190 -7.469 3.960 1.00 88.75 96 ILE A O 1
ATOM 759 N N . LEU A 1 97 ? -4.317 -6.500 1.934 1.00 88.62 97 LEU A N 1
ATOM 760 C CA . LEU A 1 97 ? -5.520 -5.708 2.199 1.00 88.62 97 LEU A CA 1
ATOM 761 C C . LEU A 1 97 ? -6.735 -6.597 2.463 1.00 88.62 97 LEU A C 1
ATOM 763 O O . LEU A 1 97 ? -7.489 -6.339 3.39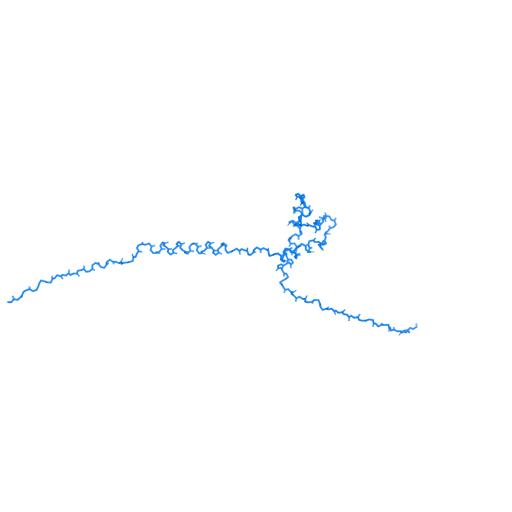8 1.00 88.62 97 LEU A O 1
ATOM 767 N N . TYR A 1 98 ? -6.890 -7.689 1.708 1.00 89.19 98 TYR A N 1
ATOM 768 C CA . TYR A 1 98 ? -7.914 -8.694 1.991 1.00 89.19 98 TYR A CA 1
ATOM 769 C C . TYR A 1 98 ? -7.761 -9.262 3.403 1.00 89.19 98 TYR A C 1
ATOM 771 O O . TYR A 1 98 ? -8.745 -9.447 4.111 1.00 89.19 98 TYR A O 1
ATOM 779 N N . ARG A 1 99 ? -6.527 -9.508 3.849 1.00 86.19 99 ARG A N 1
ATOM 780 C CA . ARG A 1 99 ? -6.265 -10.011 5.199 1.00 86.19 99 ARG A CA 1
ATOM 781 C C . ARG A 1 99 ? -6.527 -8.956 6.274 1.00 86.19 99 ARG A C 1
ATOM 783 O O . ARG A 1 99 ? -7.051 -9.307 7.323 1.00 86.19 99 ARG A O 1
ATOM 790 N N . LEU A 1 100 ? -6.180 -7.698 6.007 1.00 86.50 100 LEU A N 1
ATOM 791 C CA . LEU A 1 100 ? -6.365 -6.573 6.925 1.00 86.50 100 LEU A CA 1
ATOM 792 C C . LEU A 1 100 ? -7.849 -6.253 7.144 1.00 86.50 100 LEU A C 1
ATOM 794 O O . LEU A 1 100 ? -8.277 -6.079 8.278 1.00 86.50 100 LEU A O 1
ATOM 798 N N . TRP A 1 101 ? -8.636 -6.210 6.069 1.00 85.75 101 TRP A N 1
ATOM 799 C CA . TRP A 1 101 ? -10.050 -5.828 6.132 1.00 85.75 101 TRP A CA 1
ATOM 800 C C . TRP A 1 101 ? -11.006 -7.017 6.249 1.00 85.75 101 TRP A C 1
ATOM 802 O O . TRP A 1 101 ? -12.098 -6.875 6.790 1.00 85.75 101 TRP A O 1
ATOM 812 N N . GLY A 1 102 ? -10.621 -8.191 5.746 1.00 79.06 102 GLY A N 1
ATOM 813 C CA . GLY A 1 102 ? -11.450 -9.398 5.772 1.00 79.06 102 GLY A CA 1
ATOM 814 C C . GLY A 1 102 ? -11.353 -10.186 7.079 1.00 79.06 102 GLY A C 1
ATOM 815 O O . GLY A 1 102 ? -12.301 -10.870 7.453 1.00 79.06 102 GLY A O 1
ATOM 816 N N . CYS A 1 103 ? -10.235 -10.079 7.802 1.00 64.56 103 CYS A N 1
ATOM 817 C CA . CYS A 1 103 ? -10.064 -10.679 9.123 1.00 64.56 103 CYS A CA 1
ATOM 818 C C . CYS A 1 103 ? -10.382 -9.618 10.180 1.00 64.56 103 CYS A C 1
ATOM 820 O O . CYS A 1 103 ? -9.472 -9.052 10.779 1.00 64.56 103 CYS A O 1
ATOM 822 N N . GLY A 1 104 ? -11.664 -9.281 10.347 1.00 57.12 104 GLY A N 1
ATOM 823 C CA . GLY A 1 104 ? -12.099 -8.234 11.273 1.00 57.12 104 GLY A CA 1
ATOM 824 C C . GLY A 1 104 ? -11.456 -8.404 12.649 1.00 57.12 104 GLY A C 1
ATOM 825 O O . GLY A 1 104 ? -11.686 -9.424 13.286 1.00 57.12 104 GLY A O 1
ATOM 826 N N . THR A 1 105 ? -10.606 -7.443 13.032 1.00 54.94 105 THR A N 1
ATOM 827 C CA . THR A 1 105 ? -10.045 -7.178 14.372 1.00 54.94 105 THR A CA 1
ATOM 828 C C . THR A 1 105 ? -10.136 -8.338 15.373 1.00 54.94 105 THR A C 1
ATOM 830 O O . THR A 1 105 ? -10.698 -8.194 16.458 1.00 54.94 105 THR A O 1
ATOM 833 N N . ALA A 1 106 ? -9.586 -9.503 15.039 1.00 49.12 106 ALA A N 1
ATOM 834 C CA . ALA A 1 106 ? -9.417 -10.572 16.007 1.00 49.12 106 ALA A CA 1
ATOM 835 C C . ALA A 1 106 ? -8.139 -10.252 16.780 1.00 49.12 106 ALA A C 1
ATOM 837 O O . ALA A 1 106 ? -7.051 -10.717 16.445 1.00 49.12 106 ALA A O 1
ATOM 838 N N . SER A 1 107 ? -8.280 -9.378 17.777 1.00 49.78 107 SER A N 1
ATOM 839 C CA . SER A 1 107 ? -7.326 -9.236 18.872 1.00 49.78 107 SER A CA 1
ATOM 840 C C . SER A 1 107 ? -7.276 -10.569 19.621 1.00 49.78 107 SER A C 1
ATOM 842 O O . SER A 1 107 ? -7.974 -10.760 20.609 1.00 49.78 107 SER A O 1
ATOM 844 N N . GLY A 1 108 ? -6.526 -11.528 19.087 1.00 46.22 108 GLY A N 1
ATOM 845 C CA . GLY A 1 108 ? -6.144 -12.746 19.783 1.00 46.22 108 GLY A CA 1
ATOM 846 C C . GLY A 1 108 ? -4.806 -12.491 20.449 1.00 46.22 108 GLY A C 1
ATOM 847 O O . GLY A 1 108 ? -3.781 -12.431 19.770 1.00 46.22 108 GLY A O 1
ATOM 848 N N . GLU A 1 109 ? -4.839 -12.284 21.760 1.00 52.66 109 GLU A N 1
ATOM 849 C CA . GLU A 1 109 ? -3.661 -12.321 22.618 1.00 52.66 109 GLU A CA 1
ATOM 850 C C . GLU A 1 109 ? -2.891 -13.632 22.362 1.00 52.66 109 GLU A C 1
ATOM 852 O O . GLU A 1 109 ? -3.516 -14.692 22.259 1.00 52.66 109 GLU A O 1
ATOM 857 N N . PRO A 1 110 ? -1.555 -13.605 22.218 1.00 47.66 110 PRO A N 1
ATOM 858 C CA . PRO A 1 110 ? -0.778 -14.830 22.215 1.00 47.66 110 PRO A CA 1
ATOM 859 C C . PRO A 1 110 ? -0.773 -15.387 23.641 1.00 47.66 110 PRO A C 1
ATOM 861 O O . PRO A 1 110 ? -0.016 -14.924 24.493 1.00 47.66 110 PRO A O 1
ATOM 864 N N . GLU A 1 111 ? -1.635 -16.369 23.903 1.00 45.50 111 GLU A N 1
ATOM 865 C CA . GLU A 1 111 ? -1.522 -17.200 25.095 1.00 45.50 111 GLU A CA 1
ATOM 866 C C . GLU A 1 111 ? -0.177 -17.937 25.020 1.00 45.50 111 GLU A C 1
ATOM 868 O O . GLU A 1 111 ? 0.085 -18.762 24.142 1.00 45.50 111 GLU A O 1
ATOM 873 N N . GLU A 1 112 ? 0.726 -17.532 25.907 1.00 52.91 112 GLU A N 1
ATOM 874 C CA . GLU A 1 112 ? 2.053 -18.093 26.102 1.00 52.91 112 GLU A CA 1
ATOM 875 C C . GLU A 1 112 ? 1.905 -19.504 26.689 1.00 52.91 112 GLU A C 1
ATOM 877 O O . GLU A 1 112 ? 1.9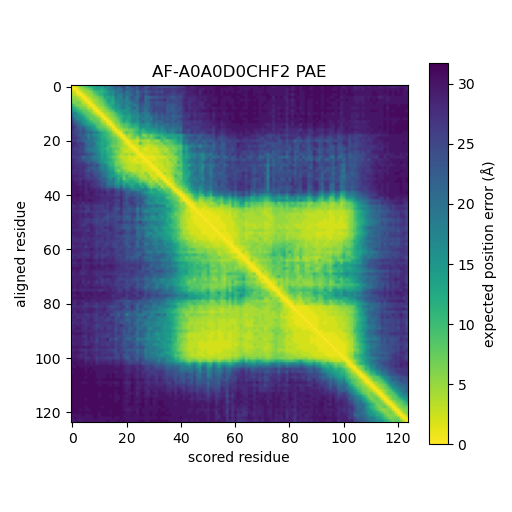56 -19.701 27.903 1.00 52.91 112 GLU A O 1
ATOM 882 N N . GLU A 1 113 ? 1.712 -20.514 25.839 1.00 50.94 113 GLU A N 1
ATOM 883 C CA . GLU A 1 113 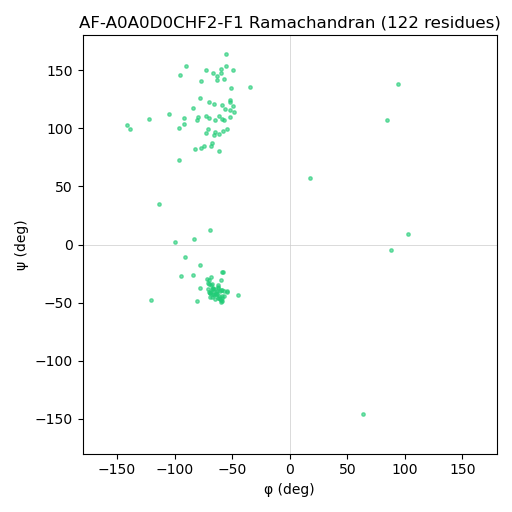? 1.708 -21.904 26.292 1.00 50.94 113 GLU A CA 1
ATOM 884 C C . GLU A 1 113 ? 3.150 -22.381 26.536 1.00 50.94 113 GLU A C 1
ATOM 886 O O . GLU A 1 113 ? 3.806 -23.021 25.711 1.00 50.94 113 GLU A O 1
ATOM 891 N N . LYS A 1 114 ? 3.664 -22.045 27.725 1.00 52.28 114 LYS A N 1
ATOM 892 C CA . LYS A 1 114 ? 4.795 -22.742 28.341 1.00 52.28 114 LYS A CA 1
ATOM 893 C C . LYS A 1 114 ? 4.360 -24.164 28.684 1.00 52.28 114 LYS A C 1
ATOM 895 O O . LYS A 1 114 ? 3.858 -24.403 29.779 1.00 52.28 114 LYS A O 1
ATOM 900 N N . GLN A 1 115 ? 4.607 -25.127 27.799 1.00 49.88 115 GLN A N 1
ATOM 901 C CA . GLN A 1 115 ? 4.649 -26.529 28.211 1.00 49.88 115 GLN A CA 1
ATOM 902 C C . GLN A 1 115 ? 6.086 -26.964 28.485 1.00 49.88 115 GLN A C 1
ATOM 904 O O . GLN A 1 115 ? 6.910 -27.223 27.609 1.00 49.88 115 GLN A O 1
ATOM 909 N N . SER A 1 116 ? 6.343 -26.966 29.787 1.00 50.91 116 SER A N 1
ATOM 910 C CA . SER A 1 116 ? 7.488 -27.489 30.499 1.00 50.91 116 SER A CA 1
ATOM 911 C C . SER A 1 116 ? 7.861 -28.917 30.105 1.00 50.91 116 SER A C 1
ATOM 913 O O . SER A 1 116 ? 7.032 -29.766 29.792 1.00 50.91 116 SER A O 1
ATOM 915 N N . GLN A 1 117 ? 9.158 -29.159 30.240 1.00 50.31 117 GLN A N 1
ATOM 916 C CA . GLN A 1 117 ? 9.828 -30.446 30.333 1.00 50.31 117 GLN A CA 1
ATOM 917 C C . GLN A 1 117 ? 9.011 -31.520 31.076 1.00 50.31 117 GLN A C 1
ATOM 919 O O . GLN A 1 117 ? 8.563 -31.30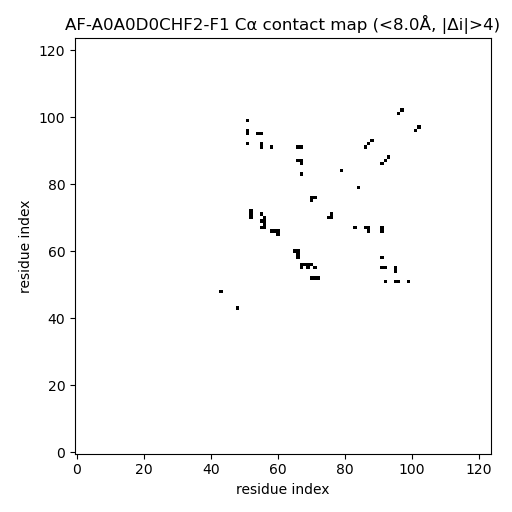7 32.201 1.00 50.31 117 GLN A O 1
ATOM 924 N N . SER A 1 118 ? 8.970 -32.728 30.517 1.00 49.38 118 SER A N 1
ATOM 925 C CA . SER A 1 118 ? 8.887 -33.951 31.315 1.00 49.38 118 SER A CA 1
ATOM 926 C C . SER A 1 118 ? 9.754 -35.025 30.668 1.00 49.38 118 SER A C 1
ATOM 928 O O . SER A 1 118 ? 9.413 -35.614 29.644 1.00 49.38 118 SER A O 1
ATOM 930 N N . ALA A 1 119 ? 10.928 -35.226 31.265 1.00 53.41 119 ALA A N 1
ATOM 931 C CA . ALA A 1 119 ? 11.686 -36.454 31.124 1.00 53.41 119 ALA A CA 1
ATOM 932 C C . ALA A 1 119 ? 10.870 -37.581 31.777 1.00 53.41 119 ALA A C 1
ATOM 934 O O . ALA A 1 119 ? 10.546 -37.505 32.961 1.00 53.41 119 ALA A O 1
ATOM 935 N N . GLY A 1 120 ? 10.530 -38.603 30.994 1.00 50.91 120 GLY A N 1
ATOM 936 C CA . GLY A 1 120 ? 9.726 -39.743 31.418 1.00 50.91 120 GLY A CA 1
ATOM 937 C C . GLY A 1 120 ? 10.295 -41.032 30.844 1.00 50.91 120 GLY A C 1
ATOM 938 O O . GLY A 1 120 ? 10.121 -41.352 29.677 1.00 50.91 120 GLY A O 1
ATOM 939 N N . GLU A 1 121 ? 11.032 -41.717 31.699 1.00 50.19 121 GLU A N 1
ATOM 940 C CA . GLU A 1 121 ? 11.714 -42.991 31.532 1.00 50.19 121 GLU A CA 1
ATOM 941 C C . GLU A 1 121 ? 10.783 -44.181 31.186 1.00 50.19 121 GLU A C 1
ATOM 943 O O . GLU A 1 121 ? 9.683 -44.279 31.724 1.00 50.19 121 GLU A O 1
ATOM 948 N N . ARG A 1 122 ? 11.356 -45.157 30.455 1.00 49.00 122 ARG A N 1
ATOM 949 C CA . ARG A 1 122 ? 11.178 -46.632 30.542 1.00 49.00 122 ARG A CA 1
ATOM 950 C C . ARG A 1 122 ? 10.156 -47.404 29.675 1.00 49.00 122 ARG A C 1
ATOM 952 O O . ARG A 1 122 ? 8.968 -47.124 29.646 1.00 49.00 122 ARG A O 1
ATOM 959 N N . HIS A 1 123 ? 10.705 -48.550 29.233 1.00 47.38 123 HIS A N 1
ATOM 960 C CA . HIS A 1 123 ? 10.133 -49.869 28.905 1.00 47.38 123 HIS A CA 1
ATOM 961 C C . HIS A 1 123 ? 9.543 -50.084 27.504 1.00 47.38 123 HIS A C 1
ATOM 963 O O . HIS A 1 123 ? 8.430 -49.666 27.213 1.00 47.38 123 HIS A O 1
ATOM 969 N N . THR A 1 124 ? 10.257 -50.857 26.677 1.00 57.16 124 THR A N 1
ATOM 970 C CA . THR A 1 124 ? 10.236 -52.339 26.716 1.00 57.16 124 THR A CA 1
ATOM 971 C C . THR A 1 124 ? 11.571 -52.904 26.259 1.00 57.16 124 THR A C 1
ATOM 973 O O . THR A 1 124 ? 12.219 -52.223 25.435 1.00 57.16 124 THR A O 1
#

Foldseek 3Di:
DDDDDDDPPPPPPPPPPDPCPVVVVVVVVVVVVVVVVPPPPPPQDPVNVVQLLVQQLVDDDDPVQDGAPSQVPPPVVPDDDPVSVVSCVPPVNVVSVCCSPVVPPPPDDPPPPPDDDDDDDDDD

pLDDT: mean 70.41, std 13.65, range [45.5, 90.0]

Organism: NCBI:txid930991

Mean predicted aligned error: 18.59 Å

Sequence (124 aa):
MPVPMEVDDEDVTMDDGIIGQDIVEEYQNLKNNVNKKKKAVEPLTDPEINIIQGKLQSITCPTWHRGPPTNLGEAEHGKLKAEQWHSSIKFDLPVILYRLWGCGTASGEPEEEKQSQSAGERHT